Protein AF-A0A820P6A1-F1 (afdb_monomer)

Nearest PDB structures (foldseek):
  2c8f-assembly1_E  TM=8.378E-01  e=1.922E-04  Clostridium botulinum
  2c8g-assembly3_C  TM=8.471E-01  e=1.220E-03  Clostridium botulinum
  2c8e-assembly2_F  TM=8.410E-01  e=1.220E-03  Clostridium botulinum
  2c8e-assembly3_G  TM=7.720E-01  e=6.052E-04  Clostridium botulinum
  1gze-assembly4_D  TM=8.242E-01  e=1.678E-03  Clostridium botulinum

Solvent-accessible surface area (backbone atoms only — not comparable to full-atom values): 5194 Å² total; per-residue (Å²): 127,81,96,45,101,81,58,65,51,58,40,86,47,74,42,82,44,48,76,34,59,73,62,51,62,75,45,83,55,57,42,79,45,75,48,75,78,45,64,69,64,45,79,41,30,93,78,43,98,58,40,86,43,34,35,32,38,34,42,54,52,34,22,34,30,81,75,48,76,48,74,42,79,90,75,61,27,37,40,37,32,31,42,33,30,44,72,85,120

Structure (mmCIF, N/CA/C/O backbone):
data_AF-A0A820P6A1-F1
#
_entry.id   AF-A0A820P6A1-F1
#
loop_
_atom_site.group_PDB
_atom_site.id
_atom_site.type_symbol
_atom_site.label_atom_id
_atom_site.label_alt_id
_atom_site.label_comp_id
_atom_site.label_asym_id
_atom_site.label_entity_id
_atom_site.label_seq_id
_atom_site.pdbx_PDB_ins_code
_atom_site.Cartn_x
_atom_site.Cartn_y
_atom_site.Cartn_z
_atom_site.occupancy
_atom_site.B_iso_or_equiv
_atom_site.auth_seq_id
_atom_site.auth_comp_id
_atom_site.auth_asym_id
_atom_site.auth_atom_id
_atom_site.pdbx_PDB_model_num
ATOM 1 N N . MET A 1 1 ? -4.354 18.636 4.483 1.00 46.06 1 MET A N 1
ATOM 2 C CA . MET A 1 1 ? -4.651 18.361 3.059 1.00 46.06 1 MET A CA 1
ATOM 3 C C . MET A 1 1 ? -3.502 18.913 2.236 1.00 46.06 1 MET A C 1
ATOM 5 O O . MET A 1 1 ? -3.001 19.973 2.602 1.00 46.06 1 MET A O 1
ATOM 9 N N . ALA A 1 2 ? -3.022 18.187 1.222 1.00 43.28 2 ALA A N 1
ATOM 10 C CA . ALA A 1 2 ? -1.995 18.718 0.325 1.00 43.28 2 ALA A CA 1
ATOM 11 C C . ALA A 1 2 ? -2.524 20.020 -0.297 1.00 43.28 2 ALA A C 1
ATOM 13 O O . ALA A 1 2 ? -3.674 20.068 -0.718 1.00 43.28 2 ALA A O 1
ATOM 14 N N . LYS A 1 3 ? -1.718 21.087 -0.272 1.00 51.66 3 LYS A N 1
ATOM 15 C CA . LYS A 1 3 ? -2.099 22.435 -0.739 1.00 51.66 3 LYS A CA 1
ATOM 16 C C . LYS A 1 3 ? -2.234 22.542 -2.268 1.00 51.66 3 LYS A C 1
ATOM 18 O O . LYS A 1 3 ? -2.500 23.629 -2.765 1.00 51.66 3 LYS A O 1
ATOM 23 N N . ASP A 1 4 ? -2.030 21.443 -2.986 1.00 61.09 4 ASP A N 1
ATOM 24 C CA . ASP A 1 4 ? -2.009 21.378 -4.441 1.00 61.09 4 ASP A CA 1
ATOM 25 C C . ASP A 1 4 ? -2.542 20.005 -4.887 1.00 61.09 4 ASP A C 1
ATOM 27 O O . ASP A 1 4 ? -1.963 18.966 -4.550 1.00 61.09 4 ASP A O 1
ATOM 31 N N . ASP A 1 5 ? -3.654 19.997 -5.625 1.00 58.81 5 ASP A N 1
ATOM 32 C CA . ASP A 1 5 ? -4.338 18.790 -6.125 1.00 58.81 5 ASP A CA 1
ATOM 33 C C . ASP A 1 5 ? -3.499 18.007 -7.163 1.00 58.81 5 ASP A C 1
ATOM 35 O O . ASP A 1 5 ? -3.850 16.890 -7.576 1.00 58.81 5 ASP A O 1
ATOM 39 N N . MET A 1 6 ? -2.365 18.585 -7.573 1.00 65.56 6 MET A N 1
ATOM 40 C CA . MET A 1 6 ? -1.374 17.998 -8.473 1.00 65.56 6 MET A CA 1
ATOM 41 C C . MET A 1 6 ? -0.150 17.424 -7.742 1.00 65.56 6 MET A C 1
ATOM 43 O O . MET A 1 6 ? 0.711 16.834 -8.395 1.00 65.56 6 MET A O 1
ATOM 47 N N . ALA A 1 7 ? -0.029 17.574 -6.418 1.00 76.75 7 ALA A N 1
ATOM 48 C CA . ALA A 1 7 ? 1.170 17.146 -5.702 1.00 76.75 7 ALA A CA 1
ATOM 49 C C . ALA A 1 7 ? 1.260 15.614 -5.596 1.00 76.75 7 ALA A C 1
ATOM 51 O O . ALA A 1 7 ? 0.389 14.948 -5.029 1.00 76.75 7 ALA A O 1
ATOM 52 N N . PHE A 1 8 ? 2.359 15.059 -6.111 1.00 87.69 8 PHE A N 1
ATOM 53 C CA . PHE A 1 8 ? 2.705 13.648 -5.959 1.00 87.69 8 PHE A CA 1
ATOM 54 C C . PHE A 1 8 ? 3.744 13.474 -4.850 1.00 87.69 8 PHE A C 1
ATOM 56 O O . PHE A 1 8 ? 4.770 14.154 -4.832 1.00 87.69 8 PHE A O 1
ATOM 63 N N . GLY A 1 9 ? 3.488 12.526 -3.950 1.00 91.94 9 GLY A N 1
ATOM 64 C CA . GLY A 1 9 ? 4.516 11.922 -3.109 1.00 91.94 9 GLY A CA 1
ATOM 65 C C . GLY A 1 9 ? 5.232 10.796 -3.856 1.00 91.94 9 GLY A C 1
ATOM 66 O O . GLY A 1 9 ? 4.840 10.420 -4.962 1.00 91.94 9 GLY A O 1
ATOM 67 N N . SER A 1 10 ? 6.284 10.238 -3.262 1.00 94.31 10 SER A N 1
ATOM 68 C CA . SER A 1 10 ? 6.913 9.013 -3.769 1.00 94.31 10 SER A CA 1
ATOM 69 C C . SER A 1 10 ? 7.369 8.112 -2.634 1.00 94.31 10 SER A C 1
ATOM 71 O O . SER A 1 10 ? 7.855 8.596 -1.607 1.00 94.31 10 SER A O 1
ATOM 73 N N . PHE A 1 11 ? 7.216 6.805 -2.828 1.00 94.62 11 PHE A N 1
ATOM 74 C CA . PHE A 1 11 ? 7.754 5.805 -1.916 1.00 94.62 11 PHE A CA 1
ATOM 75 C C . PHE A 1 11 ? 9.281 5.7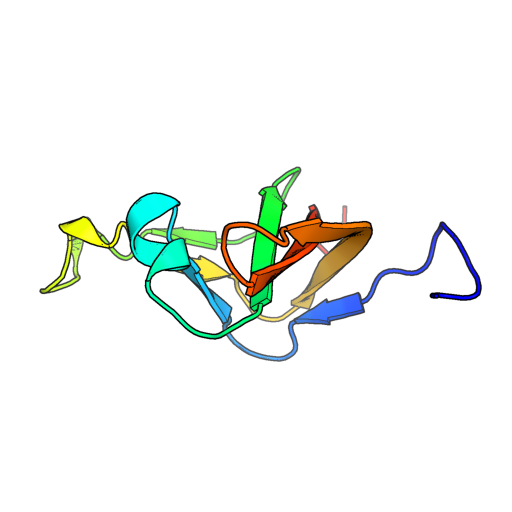99 -2.027 1.00 94.62 11 PHE A C 1
ATOM 77 O O . PHE A 1 11 ? 9.823 5.625 -3.115 1.00 94.62 11 PHE A O 1
ATOM 84 N N . GLN A 1 12 ? 9.988 6.032 -0.918 1.00 94.81 12 GLN A N 1
ATOM 85 C CA . GLN A 1 12 ? 11.462 6.054 -0.910 1.00 94.81 12 GLN A CA 1
ATOM 86 C C . GLN A 1 12 ? 12.080 4.666 -0.709 1.00 94.81 12 GLN A C 1
ATOM 88 O O . GLN A 1 12 ? 13.269 4.478 -0.943 1.00 94.81 12 GLN A O 1
ATOM 93 N N . ALA A 1 13 ? 11.276 3.701 -0.274 1.00 96.06 13 ALA A N 1
ATOM 94 C CA . ALA A 1 13 ? 11.683 2.335 -0.002 1.00 96.06 13 ALA A CA 1
ATOM 95 C C . ALA A 1 13 ? 10.715 1.364 -0.681 1.00 96.06 13 ALA A C 1
ATOM 97 O O . ALA A 1 13 ? 9.634 1.763 -1.129 1.00 96.06 13 ALA A O 1
ATOM 98 N N . TYR A 1 14 ? 11.106 0.091 -0.731 1.00 95.94 14 TYR A N 1
ATOM 99 C CA . TYR A 1 14 ? 10.176 -0.969 -1.083 1.00 95.94 14 TYR A CA 1
ATOM 100 C C . TYR A 1 14 ? 8.989 -0.922 -0.126 1.00 95.94 14 TYR A C 1
ATOM 102 O O . TYR A 1 14 ? 9.166 -0.842 1.090 1.00 95.94 14 TYR A O 1
ATOM 110 N N . THR A 1 15 ? 7.787 -0.919 -0.687 1.00 95.94 15 THR A N 1
ATOM 111 C CA . THR A 1 15 ? 6.546 -0.881 0.083 1.00 95.94 15 THR A CA 1
ATOM 112 C C . THR A 1 15 ? 5.819 -2.188 -0.163 1.00 95.94 15 THR A C 1
ATOM 114 O O . THR A 1 15 ? 5.374 -2.442 -1.280 1.00 95.94 15 THR A O 1
ATOM 117 N N . SER A 1 16 ? 5.764 -3.028 0.869 1.00 95.19 16 SER A N 1
ATOM 118 C CA . SER A 1 16 ? 4.988 -4.266 0.846 1.00 95.19 16 SER A CA 1
ATOM 119 C C . SER A 1 16 ? 3.504 -3.933 0.975 1.00 95.19 16 SER A C 1
ATOM 121 O O . SER A 1 16 ? 3.105 -3.061 1.756 1.00 95.19 16 SER A O 1
ATOM 123 N N . CYS A 1 17 ? 2.696 -4.589 0.156 1.00 95.44 17 CYS A N 1
ATOM 124 C CA . CYS A 1 17 ? 1.253 -4.454 0.133 1.00 95.44 17 CYS A CA 1
ATOM 125 C C . CYS A 1 17 ? 0.607 -5.761 -0.316 1.00 95.44 17 CYS A C 1
ATOM 127 O O . CYS A 1 17 ? 1.282 -6.692 -0.729 1.00 95.44 17 CYS A O 1
ATOM 129 N N . SER A 1 18 ? -0.713 -5.837 -0.209 1.00 96.75 18 SER A N 1
ATOM 130 C CA . SER A 1 18 ? -1.482 -7.038 -0.518 1.00 96.75 18 SER A CA 1
ATOM 131 C C . SER A 1 18 ? -2.562 -6.703 -1.539 1.00 96.75 18 SER A C 1
ATOM 133 O O . SER A 1 18 ? -3.229 -5.669 -1.417 1.00 96.75 18 SER A O 1
ATOM 135 N N . ARG A 1 19 ? -2.757 -7.583 -2.529 1.00 95.88 19 ARG A N 1
ATOM 136 C CA . ARG A 1 19 ? -3.935 -7.528 -3.415 1.00 95.88 19 ARG A CA 1
ATOM 137 C C . ARG A 1 19 ? -5.210 -7.976 -2.706 1.00 95.88 19 ARG A C 1
ATOM 139 O O . ARG A 1 19 ? -6.305 -7.530 -3.056 1.00 95.88 19 ARG A O 1
ATOM 146 N N . ASN A 1 20 ? -5.070 -8.806 -1.677 1.00 96.06 20 ASN A N 1
ATOM 147 C CA . ASN A 1 20 ? -6.173 -9.285 -0.871 1.00 96.06 20 ASN A CA 1
ATOM 148 C C . ASN A 1 20 ? -6.562 -8.235 0.179 1.00 96.06 20 ASN A C 1
ATOM 150 O O . ASN A 1 20 ? -5.957 -8.097 1.245 1.00 96.06 20 ASN A O 1
ATOM 154 N N . ARG A 1 21 ? -7.628 -7.488 -0.115 1.00 94.50 21 ARG A N 1
ATOM 155 C CA . ARG A 1 21 ? -8.128 -6.444 0.783 1.00 94.50 21 ARG A CA 1
ATOM 156 C C . ARG A 1 21 ? -8.491 -6.972 2.169 1.00 94.50 21 ARG A C 1
ATOM 158 O O . ARG A 1 21 ? -8.235 -6.268 3.142 1.00 94.50 21 ARG A O 1
ATOM 165 N N . ASP A 1 22 ? -9.083 -8.158 2.260 1.00 95.06 22 ASP A N 1
ATOM 166 C CA . ASP A 1 22 ? -9.514 -8.711 3.544 1.00 95.06 22 ASP A CA 1
ATOM 167 C C . ASP A 1 22 ? -8.298 -8.963 4.438 1.00 95.06 22 ASP A C 1
ATOM 169 O O . ASP A 1 22 ? -8.308 -8.581 5.606 1.00 95.06 22 ASP A O 1
ATOM 173 N N . LYS A 1 23 ? -7.202 -9.468 3.853 1.00 94.69 23 LYS A N 1
ATOM 174 C CA . LYS A 1 23 ? -5.912 -9.618 4.539 1.00 94.69 23 LYS A CA 1
ATOM 175 C C . LYS A 1 23 ? -5.328 -8.273 4.954 1.00 94.69 23 LYS A C 1
ATOM 177 O O . LYS A 1 23 ? -4.975 -8.094 6.114 1.00 94.69 23 LYS A O 1
ATOM 182 N N . ALA A 1 24 ? -5.281 -7.295 4.051 1.00 94.69 24 ALA A N 1
ATOM 183 C CA . ALA A 1 24 ? -4.773 -5.959 4.370 1.00 94.69 24 ALA A CA 1
ATOM 184 C C . ALA A 1 24 ? -5.582 -5.262 5.485 1.00 94.69 24 ALA A C 1
ATOM 186 O O . ALA A 1 24 ? -5.035 -4.501 6.288 1.00 94.69 24 ALA A O 1
ATOM 187 N N . GLU A 1 25 ? -6.890 -5.516 5.559 1.00 94.81 25 GLU A N 1
ATOM 188 C CA . GLU A 1 25 ? -7.774 -4.947 6.573 1.00 94.81 25 GLU A CA 1
ATOM 189 C C . GLU A 1 25 ? -7.557 -5.512 7.981 1.00 94.81 25 GLU A C 1
ATOM 191 O O . GLU A 1 25 ? -7.950 -4.847 8.943 1.00 94.81 25 GLU A O 1
ATOM 196 N N . GLU A 1 26 ? -6.885 -6.651 8.139 1.00 94.25 26 GLU A N 1
ATOM 197 C CA . GLU A 1 26 ? -6.538 -7.211 9.453 1.00 94.25 26 GLU A CA 1
ATOM 198 C C . GLU A 1 26 ? -5.501 -6.338 10.196 1.00 94.25 26 GLU A C 1
ATOM 200 O O . GLU A 1 26 ? -5.399 -6.396 11.423 1.00 94.25 26 GLU A O 1
ATOM 205 N N . PHE A 1 27 ? -4.781 -5.456 9.488 1.00 91.38 27 PHE A N 1
ATOM 206 C CA . PHE A 1 27 ? -3.669 -4.683 10.043 1.00 91.38 27 PHE A CA 1
ATOM 207 C C . PHE A 1 27 ? -4.017 -3.221 10.355 1.00 91.38 27 PHE A C 1
ATOM 209 O O . PHE A 1 27 ? -4.645 -2.510 9.563 1.00 91.38 27 PHE A O 1
ATOM 216 N N . GLY A 1 28 ? -3.542 -2.750 11.513 1.00 92.75 28 GLY A N 1
ATOM 217 C CA . GLY A 1 28 ? -3.536 -1.341 11.917 1.00 92.75 28 GLY A CA 1
ATOM 218 C C . GLY A 1 28 ? -4.909 -0.653 11.964 1.00 92.75 28 GLY A C 1
ATOM 219 O O . GLY A 1 28 ? -5.965 -1.265 11.824 1.00 92.75 28 GLY A O 1
ATOM 220 N N . ASN A 1 29 ? -4.889 0.668 12.150 1.00 96.06 29 ASN A N 1
ATOM 221 C CA . ASN A 1 29 ? -6.070 1.543 12.132 1.00 96.06 29 ASN A CA 1
ATOM 222 C C . ASN A 1 29 ? -6.140 2.422 10.869 1.00 96.06 29 ASN A C 1
ATOM 224 O O . ASN A 1 29 ? -6.963 3.333 10.784 1.00 96.06 29 ASN A O 1
ATOM 228 N N . THR A 1 30 ? -5.268 2.172 9.893 1.00 97.12 30 THR A N 1
ATOM 229 C CA . THR A 1 30 ? -5.201 2.902 8.626 1.00 97.12 30 THR A CA 1
ATOM 230 C C . THR A 1 30 ? -5.010 1.904 7.494 1.00 97.12 30 THR A C 1
ATOM 232 O O . THR A 1 30 ? -4.128 1.056 7.573 1.00 97.12 30 THR A O 1
ATOM 235 N N . LEU A 1 31 ? -5.822 2.015 6.445 1.00 97.50 31 LEU A N 1
ATOM 236 C CA . LEU A 1 31 ? -5.710 1.238 5.218 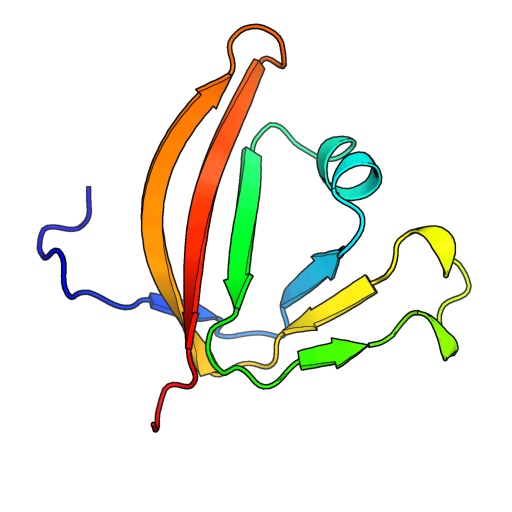1.00 97.50 31 LEU A CA 1
ATOM 237 C C . LEU A 1 31 ? -5.401 2.170 4.049 1.00 97.50 31 LEU A C 1
ATOM 239 O O . LEU A 1 31 ? -6.177 3.080 3.744 1.00 97.50 31 LEU A O 1
ATOM 243 N N . PHE A 1 32 ? -4.290 1.906 3.367 1.00 97.31 32 PHE A N 1
ATOM 244 C CA . PHE A 1 32 ? -3.975 2.530 2.089 1.00 97.31 32 PHE A CA 1
ATOM 245 C C . PHE A 1 32 ? -4.574 1.689 0.965 1.00 97.31 32 PHE A C 1
ATOM 247 O O . PHE A 1 32 ? -4.205 0.534 0.784 1.00 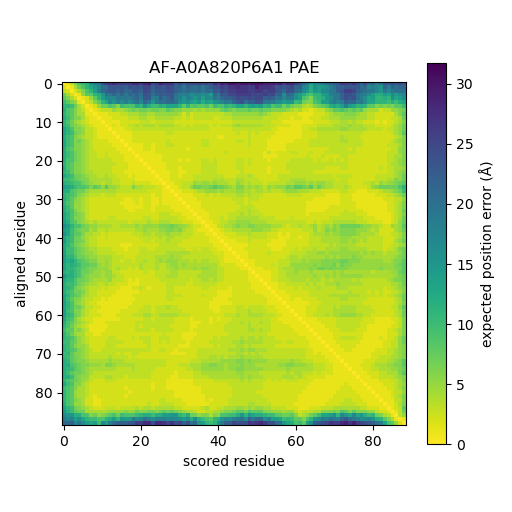97.31 32 PHE A O 1
ATOM 254 N N . ILE A 1 33 ? -5.507 2.266 0.213 1.00 97.19 33 ILE A N 1
ATOM 255 C CA . ILE A 1 33 ? -6.155 1.603 -0.923 1.00 97.19 33 ILE A CA 1
ATOM 256 C C . ILE A 1 33 ? -5.554 2.191 -2.191 1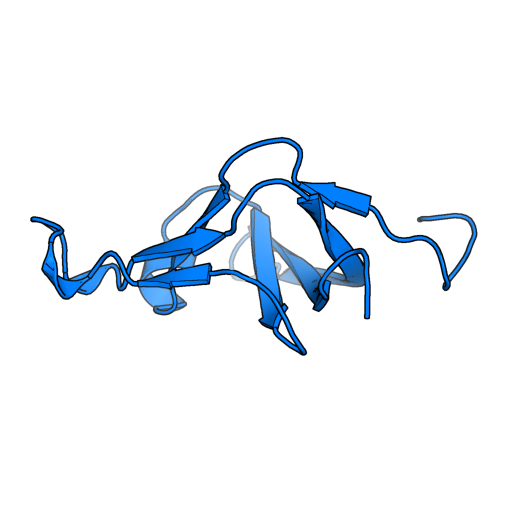.00 97.19 33 ILE A C 1
ATOM 258 O O . ILE A 1 33 ? -5.763 3.369 -2.480 1.00 97.19 33 ILE A O 1
ATOM 262 N N . MET A 1 34 ? -4.795 1.386 -2.926 1.00 96.94 34 MET A N 1
ATOM 263 C CA . MET A 1 34 ? -3.956 1.853 -4.027 1.00 96.94 34 MET A CA 1
ATOM 264 C C . MET A 1 34 ? -4.548 1.448 -5.377 1.00 96.94 34 MET A C 1
ATOM 266 O O . MET A 1 34 ? -4.610 0.273 -5.711 1.00 96.94 34 MET A O 1
ATOM 270 N N . GLU A 1 35 ? -4.972 2.433 -6.166 1.00 95.81 35 GLU A N 1
ATOM 271 C CA . GLU A 1 35 ? -5.292 2.252 -7.583 1.00 95.81 35 GLU A CA 1
ATOM 272 C C . GLU A 1 35 ? -4.001 2.404 -8.398 1.00 95.81 35 GLU A C 1
ATOM 274 O O . GLU A 1 35 ? -3.407 3.486 -8.435 1.00 95.81 35 GLU A O 1
ATOM 279 N N . VAL A 1 36 ? -3.555 1.329 -9.044 1.00 94.06 36 VAL A N 1
ATOM 280 C CA . VAL A 1 36 ? -2.329 1.322 -9.850 1.00 94.06 36 VAL A CA 1
ATOM 281 C C . VAL A 1 36 ? -2.667 1.677 -11.294 1.00 94.06 36 VAL A C 1
ATOM 283 O O . VAL A 1 36 ? -3.325 0.902 -11.978 1.00 94.06 36 VAL A O 1
ATOM 286 N N . LEU A 1 37 ? -2.208 2.839 -11.774 1.00 91.94 37 LEU A N 1
ATOM 287 C CA . LEU A 1 37 ? -2.326 3.183 -13.196 1.00 91.94 37 LEU A CA 1
ATOM 288 C C . LEU A 1 37 ? -1.176 2.569 -13.998 1.00 91.94 37 LEU A C 1
ATOM 290 O O . LEU A 1 37 ? -1.397 1.804 -14.929 1.00 91.94 37 LEU A O 1
ATOM 294 N N . ILE A 1 38 ? 0.058 2.919 -13.629 1.00 89.94 38 ILE A N 1
ATOM 295 C CA . ILE A 1 38 ? 1.299 2.421 -14.238 1.00 89.94 38 ILE A CA 1
ATOM 296 C C . ILE A 1 38 ? 2.365 2.444 -13.145 1.00 89.94 38 ILE A C 1
ATOM 298 O O . ILE A 1 38 ? 2.815 3.524 -12.787 1.00 89.94 38 ILE A O 1
ATOM 302 N N . ALA A 1 39 ? 2.787 1.310 -12.595 1.00 92.25 39 ALA A N 1
ATOM 303 C CA . ALA A 1 39 ? 3.845 1.277 -11.583 1.00 92.25 39 ALA A CA 1
ATOM 304 C C . ALA A 1 39 ? 4.654 -0.016 -11.677 1.00 92.25 39 ALA A C 1
ATOM 306 O O . ALA A 1 39 ? 4.120 -1.055 -12.061 1.00 92.25 39 ALA A O 1
ATOM 307 N N . PHE A 1 40 ? 5.931 0.042 -11.298 1.00 93.06 40 PHE A N 1
ATOM 308 C CA . PHE A 1 40 ? 6.735 -1.165 -11.134 1.00 93.06 40 PHE A CA 1
ATOM 309 C C . PHE A 1 40 ? 6.429 -1.825 -9.791 1.00 93.06 40 PHE A C 1
ATOM 311 O O . PHE A 1 40 ? 6.709 -1.259 -8.726 1.00 93.06 40 PHE A O 1
ATOM 318 N N . ILE A 1 41 ? 5.861 -3.025 -9.881 1.00 95.06 41 ILE A N 1
ATOM 319 C CA . ILE A 1 41 ? 5.408 -3.861 -8.772 1.00 95.06 41 ILE A CA 1
ATOM 320 C C . ILE A 1 41 ? 5.832 -5.301 -9.075 1.00 95.06 41 ILE A C 1
ATOM 322 O O . ILE A 1 41 ? 5.772 -5.727 -10.230 1.00 95.06 41 ILE A O 1
ATOM 326 N N . ALA A 1 42 ? 6.283 -6.030 -8.059 1.00 95.56 42 ALA A N 1
ATOM 327 C CA . ALA A 1 42 ? 6.594 -7.45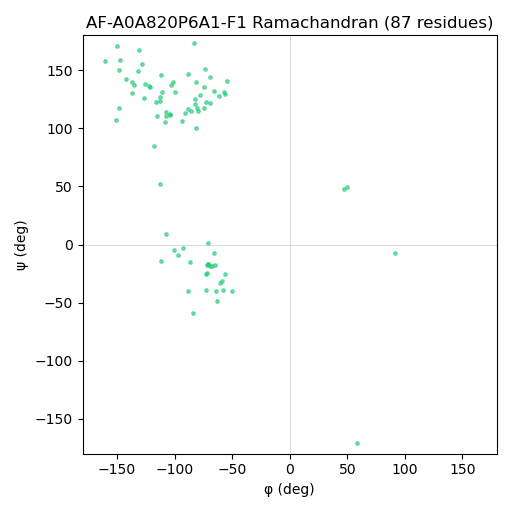2 -8.161 1.00 95.56 42 ALA A CA 1
ATOM 328 C C . ALA A 1 42 ? 5.588 -8.276 -7.352 1.00 95.56 42 ALA A C 1
ATOM 330 O O . ALA A 1 42 ? 5.347 -7.967 -6.188 1.00 95.56 42 ALA A O 1
ATOM 331 N N . ASP A 1 43 ? 5.036 -9.328 -7.955 1.00 96.00 43 ASP A N 1
ATOM 332 C CA . ASP A 1 43 ? 4.201 -10.309 -7.261 1.00 96.00 43 ASP A CA 1
ATOM 333 C C . ASP A 1 43 ? 5.093 -11.309 -6.515 1.00 96.00 43 ASP A C 1
ATOM 335 O O . ASP A 1 43 ? 5.884 -12.025 -7.136 1.00 96.00 43 ASP A O 1
ATOM 339 N N . LEU A 1 44 ? 4.981 -11.337 -5.188 1.00 95.75 44 LEU A N 1
ATOM 340 C CA . LEU A 1 44 ? 5.754 -12.229 -4.324 1.00 95.75 44 LEU A CA 1
ATOM 341 C C . LEU A 1 44 ? 4.980 -13.492 -3.937 1.00 95.75 44 LEU A C 1
ATOM 343 O O . LEU A 1 44 ? 5.581 -14.437 -3.424 1.00 95.75 44 LEU A O 1
ATOM 347 N N . SER A 1 45 ? 3.681 -13.564 -4.245 1.00 92.62 45 SER A N 1
ATOM 348 C CA . SER A 1 45 ? 2.819 -14.717 -3.944 1.00 92.62 45 SER A CA 1
ATOM 349 C C . SER A 1 45 ? 3.405 -16.070 -4.388 1.00 92.62 45 SER A C 1
ATOM 351 O O . SER A 1 45 ? 3.284 -17.025 -3.622 1.00 92.62 45 SER A O 1
ATOM 353 N N . PRO A 1 46 ? 4.069 -16.200 -5.562 1.00 94.75 46 PRO A N 1
ATOM 354 C CA . PRO A 1 46 ? 4.643 -17.476 -6.007 1.00 94.75 46 PRO A CA 1
ATOM 355 C C . PRO A 1 46 ? 5.850 -17.960 -5.193 1.00 94.75 46 PRO A C 1
ATOM 357 O O . PRO A 1 46 ? 6.225 -19.125 -5.301 1.00 94.75 46 PRO A O 1
ATOM 360 N N . LEU A 1 47 ? 6.495 -17.064 -4.442 1.00 95.00 47 LEU A N 1
ATOM 361 C CA . LEU A 1 47 ? 7.716 -17.338 -3.679 1.00 95.00 47 LEU A CA 1
ATOM 362 C C . LEU A 1 47 ? 7.481 -17.294 -2.163 1.00 95.00 47 LEU A C 1
ATOM 364 O O . LEU A 1 47 ? 8.345 -17.723 -1.402 1.00 95.00 47 LEU A O 1
ATOM 368 N N . SER A 1 48 ? 6.343 -16.752 -1.730 1.00 92.94 48 SER A N 1
ATOM 369 C CA . SER A 1 48 ? 6.018 -16.540 -0.324 1.00 92.94 48 SER A CA 1
ATOM 370 C C . SER A 1 48 ? 5.491 -17.813 0.338 1.00 92.94 48 SER A C 1
ATOM 372 O O . SER A 1 48 ? 4.655 -18.526 -0.218 1.00 92.94 48 SER A O 1
ATOM 374 N N . GLU A 1 49 ? 5.916 -18.054 1.580 1.00 95.94 49 GLU A N 1
ATOM 375 C CA . GLU A 1 49 ? 5.302 -19.055 2.466 1.00 95.94 49 GLU A CA 1
ATOM 376 C C . GLU A 1 49 ? 3.852 -18.682 2.840 1.00 95.94 49 GLU A C 1
ATOM 378 O O . GLU A 1 49 ? 3.066 -19.543 3.235 1.00 95.94 49 GLU A O 1
ATOM 383 N N . TYR A 1 50 ? 3.478 -17.410 2.657 1.00 93.00 50 TYR A N 1
ATOM 384 C CA . TYR A 1 50 ? 2.158 -16.846 2.940 1.00 93.00 50 TYR A CA 1
ATOM 385 C C . TYR A 1 50 ? 1.446 -16.435 1.648 1.00 93.00 50 TYR A C 1
ATOM 387 O O . TYR A 1 50 ? 0.954 -15.318 1.509 1.00 93.00 50 TYR A O 1
ATOM 395 N N . SER A 1 51 ? 1.362 -17.343 0.674 1.00 93.00 51 SER A N 1
ATOM 396 C CA . SER A 1 51 ? 0.800 -17.050 -0.655 1.00 93.00 51 SER A CA 1
ATOM 397 C C . SER A 1 51 ? -0.634 -16.491 -0.631 1.00 93.00 51 SER A C 1
ATOM 399 O O . SER A 1 51 ? -1.032 -15.782 -1.550 1.00 93.00 51 SER A O 1
ATOM 401 N N . ALA A 1 52 ? -1.410 -16.786 0.419 1.00 94.00 52 ALA A N 1
ATOM 402 C CA . ALA A 1 52 ? -2.772 -16.281 0.610 1.00 94.00 52 ALA A CA 1
ATOM 403 C C . ALA A 1 52 ? -2.844 -14.779 0.948 1.00 94.00 52 ALA A C 1
ATOM 405 O O . ALA A 1 52 ? -3.915 -14.182 0.834 1.00 94.00 52 ALA A O 1
ATOM 406 N N . GLU A 1 53 ? -1.733 -14.168 1.370 1.00 93.88 53 GLU A N 1
ATOM 407 C CA . GLU A 1 53 ? -1.647 -12.716 1.537 1.00 93.88 53 GLU A CA 1
ATOM 408 C C . GLU A 1 53 ? -1.622 -11.991 0.194 1.00 93.88 53 GLU A C 1
ATOM 410 O O . GLU A 1 53 ? -1.915 -10.802 0.154 1.00 93.88 53 GLU A O 1
ATOM 415 N N . GLU A 1 54 ? -1.322 -12.690 -0.904 1.00 95.81 54 GLU A N 1
ATOM 416 C CA . GLU A 1 54 ? -1.201 -12.097 -2.236 1.00 95.81 54 GLU A CA 1
ATOM 417 C C . GLU A 1 54 ? -0.285 -10.861 -2.229 1.00 95.81 54 GLU A C 1
ATOM 419 O O . GLU A 1 54 ? -0.677 -9.770 -2.663 1.00 95.81 54 GLU A O 1
ATOM 424 N N . GLU A 1 55 ? 0.903 -11.021 -1.637 1.00 96.06 55 GLU A N 1
ATOM 425 C CA . GLU A 1 55 ? 1.849 -9.929 -1.439 1.00 96.06 55 GLU A CA 1
ATOM 426 C C . GLU A 1 55 ? 2.376 -9.395 -2.776 1.00 96.06 55 GLU A C 1
ATOM 428 O O . GLU A 1 55 ? 2.857 -10.130 -3.644 1.00 96.06 55 GLU A O 1
ATOM 433 N N . GLU A 1 56 ? 2.346 -8.074 -2.891 1.00 96.19 56 GLU A N 1
ATOM 434 C CA . GLU A 1 56 ? 2.956 -7.297 -3.949 1.00 96.19 56 GLU A CA 1
ATOM 435 C C . GLU A 1 56 ? 3.949 -6.294 -3.363 1.00 96.19 56 GLU A C 1
ATOM 437 O O . GLU A 1 56 ? 3.675 -5.602 -2.381 1.00 96.19 56 GLU A O 1
ATOM 442 N N . LEU A 1 57 ? 5.111 -6.180 -4.000 1.00 96.62 57 LEU A N 1
ATOM 443 C CA . LEU A 1 57 ? 6.165 -5.270 -3.583 1.00 96.62 57 LEU A CA 1
ATOM 444 C C . LEU A 1 57 ? 6.263 -4.092 -4.548 1.00 96.62 57 LEU A C 1
ATOM 446 O O . LEU A 1 57 ? 6.713 -4.232 -5.688 1.00 96.62 57 LEU A O 1
ATOM 450 N N . VAL A 1 58 ? 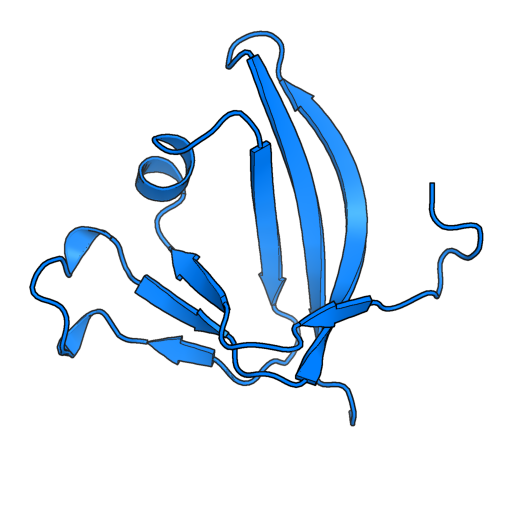5.875 -2.908 -4.079 1.00 96.88 58 VAL A N 1
ATOM 451 C CA . VAL A 1 58 ? 6.028 -1.656 -4.827 1.00 96.88 58 VAL A CA 1
ATOM 452 C C . VAL A 1 58 ? 7.475 -1.190 -4.730 1.00 96.88 58 VAL A C 1
ATOM 454 O O . VAL A 1 58 ? 8.038 -1.073 -3.639 1.00 96.88 58 VAL A O 1
ATOM 457 N N . THR A 1 59 ? 8.082 -0.904 -5.880 1.00 95.31 59 THR A N 1
ATOM 458 C CA . THR A 1 59 ? 9.481 -0.461 -5.951 1.00 95.31 59 THR A CA 1
ATOM 459 C C . THR A 1 59 ? 9.676 0.992 -5.476 1.00 95.31 59 THR A C 1
ATOM 461 O O . THR A 1 59 ? 8.777 1.831 -5.628 1.00 95.31 59 THR A O 1
ATOM 464 N N . PRO A 1 60 ? 10.863 1.338 -4.934 1.00 95.25 60 PRO A N 1
ATOM 465 C CA . PRO A 1 60 ? 11.221 2.722 -4.653 1.00 95.25 60 PRO A CA 1
ATOM 466 C C . PRO A 1 60 ? 11.080 3.619 -5.889 1.00 95.25 60 PRO A C 1
ATOM 468 O O . PRO A 1 60 ? 11.447 3.248 -7.003 1.00 95.25 60 PRO A O 1
ATOM 471 N N . GLY A 1 61 ? 10.596 4.840 -5.686 1.00 93.50 61 GLY A N 1
ATOM 472 C CA . GLY A 1 61 ? 10.418 5.838 -6.737 1.00 93.50 61 GLY A CA 1
ATOM 473 C C . GLY A 1 61 ? 9.045 5.822 -7.407 1.00 93.50 61 GLY A C 1
ATOM 474 O O . GLY A 1 61 ? 8.747 6.760 -8.149 1.00 93.50 61 GLY A O 1
ATOM 475 N N . VAL A 1 62 ? 8.182 4.839 -7.121 1.00 95.12 62 VAL A N 1
ATOM 476 C CA . VAL A 1 62 ? 6.765 4.909 -7.506 1.00 95.12 62 VAL A CA 1
ATOM 477 C C . VAL A 1 62 ? 6.121 6.113 -6.819 1.00 95.12 62 VAL A C 1
ATOM 479 O O . VAL A 1 62 ? 6.230 6.312 -5.604 1.00 95.12 62 VAL A O 1
ATOM 482 N N . CYS A 1 63 ? 5.472 6.951 -7.622 1.00 95.12 63 CYS A N 1
ATOM 483 C CA . CYS A 1 63 ? 4.777 8.140 -7.169 1.00 95.12 63 CYS A CA 1
ATOM 484 C C . CYS A 1 63 ? 3.339 7.809 -6.785 1.00 95.12 63 CYS A C 1
ATOM 486 O O . CYS A 1 63 ? 2.680 6.991 -7.425 1.00 95.12 63 CYS A O 1
ATOM 488 N N . PHE A 1 64 ? 2.820 8.515 -5.787 1.00 95.00 64 PHE A N 1
ATOM 489 C CA . PHE A 1 64 ? 1.428 8.410 -5.378 1.00 95.00 64 PHE A CA 1
ATOM 490 C C . PHE A 1 64 ? 0.798 9.789 -5.227 1.00 95.00 64 PHE A C 1
ATOM 492 O O . PHE A 1 64 ? 1.451 10.759 -4.842 1.00 95.00 64 PHE A O 1
ATOM 499 N N . ARG A 1 65 ? -0.504 9.864 -5.485 1.00 93.81 65 ARG A N 1
ATOM 500 C CA . ARG A 1 65 ? -1.348 11.006 -5.130 1.00 93.81 65 ARG A CA 1
ATOM 501 C C . ARG A 1 65 ? -2.475 10.535 -4.228 1.00 93.81 65 ARG A C 1
ATOM 503 O O . ARG A 1 65 ? -3.125 9.538 -4.532 1.00 93.81 65 ARG A O 1
ATOM 510 N N . VAL A 1 66 ? -2.747 11.281 -3.161 1.00 94.75 66 VAL A N 1
ATOM 511 C CA . VAL A 1 66 ? -3.921 11.041 -2.313 1.00 94.75 66 VAL A CA 1
ATOM 512 C C . VAL A 1 66 ? -5.169 11.525 -3.049 1.00 94.75 66 VAL A C 1
ATOM 514 O O . VAL A 1 66 ? -5.292 12.705 -3.357 1.00 94.75 66 VAL A O 1
ATOM 517 N N . LYS A 1 67 ? -6.092 10.610 -3.342 1.00 95.12 67 LYS A N 1
ATOM 518 C CA . LYS A 1 67 ? -7.367 10.896 -4.017 1.00 95.12 67 LYS A CA 1
ATOM 519 C C . LYS A 1 67 ? -8.460 11.258 -3.023 1.00 95.12 67 LYS A C 1
ATOM 521 O O . LYS A 1 67 ? -9.274 12.131 -3.292 1.00 95.12 67 LYS A O 1
ATOM 526 N N . SER A 1 68 ? -8.508 10.562 -1.890 1.00 95.50 68 SER A N 1
ATOM 527 C CA . SER A 1 68 ? -9.444 10.866 -0.809 1.00 95.50 68 SER A CA 1
ATOM 528 C C . SER A 1 68 ? -8.973 10.262 0.507 1.00 95.50 68 SER A C 1
ATOM 530 O O . SER A 1 68 ? -8.208 9.297 0.524 1.0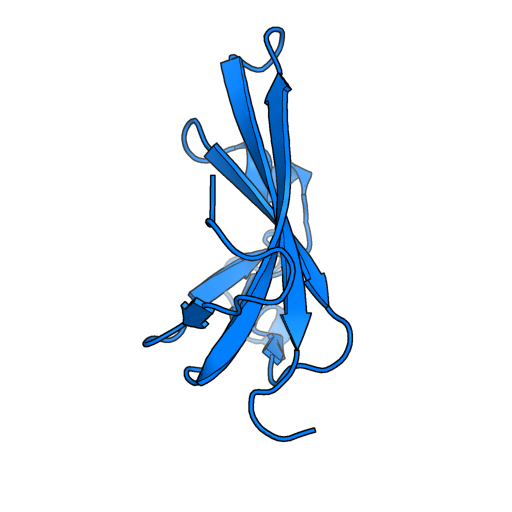0 95.50 68 SER A O 1
ATOM 532 N N . VAL A 1 69 ? -9.457 10.834 1.605 1.00 96.81 69 VAL A N 1
ATOM 533 C CA . VAL A 1 69 ? -9.296 10.292 2.953 1.00 96.81 69 VAL A CA 1
ATOM 534 C C . VAL A 1 69 ? -10.682 10.190 3.562 1.00 96.81 69 VAL A C 1
ATOM 536 O O . VAL A 1 69 ? -11.428 11.168 3.569 1.00 96.81 69 VAL A O 1
ATOM 539 N N . LYS A 1 70 ? -11.037 9.003 4.045 1.00 97.56 70 LYS A N 1
ATOM 540 C CA . LYS A 1 70 ? -12.315 8.726 4.701 1.00 97.56 70 LYS A CA 1
ATOM 541 C C . LYS A 1 70 ? -12.056 8.044 6.034 1.00 97.56 70 LYS A C 1
ATOM 543 O O . LYS A 1 70 ? -11.021 7.413 6.220 1.00 97.56 70 LYS A O 1
ATOM 548 N N . PHE A 1 71 ? -12.991 8.172 6.960 1.00 98.00 71 PHE A N 1
ATOM 549 C CA . PHE A 1 71 ? -12.987 7.398 8.193 1.00 98.00 71 PHE A CA 1
ATOM 550 C C . PHE A 1 71 ? -14.183 6.453 8.168 1.00 98.00 71 PHE A C 1
ATOM 552 O O . PHE A 1 71 ? -15.304 6.894 7.918 1.00 98.00 71 PHE A O 1
ATOM 559 N N . ASP A 1 72 ? -13.926 5.167 8.375 1.00 96.50 72 ASP A N 1
ATOM 560 C CA . ASP A 1 72 ? -14.947 4.143 8.556 1.00 96.50 72 ASP A CA 1
ATOM 561 C C . ASP A 1 72 ? -15.190 3.973 10.065 1.00 96.50 72 ASP A C 1
ATOM 563 O O . ASP A 1 72 ? -14.330 3.416 10.758 1.00 96.50 72 ASP A O 1
ATOM 567 N N . PRO A 1 73 ? -16.327 4.458 10.601 1.00 96.19 73 PRO A N 1
ATOM 568 C CA . PRO A 1 73 ? -16.618 4.364 12.027 1.00 96.19 73 PRO A CA 1
ATOM 569 C C . PRO A 1 73 ? -16.958 2.936 12.463 1.00 96.19 73 PRO A C 1
ATOM 571 O O . PRO A 1 73 ? -16.759 2.601 13.626 1.00 96.19 73 PRO A O 1
ATOM 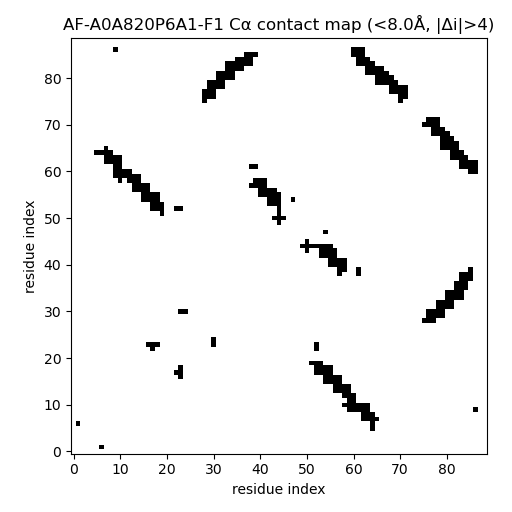574 N N . THR A 1 74 ? -17.442 2.085 11.556 1.00 95.81 74 THR A N 1
ATOM 575 C CA . THR A 1 74 ? -17.784 0.691 11.861 1.00 95.81 74 THR A CA 1
ATOM 576 C C . THR A 1 74 ? -16.522 -0.135 12.061 1.00 95.81 74 THR A C 1
ATOM 578 O O . THR A 1 74 ? -16.460 -0.957 12.971 1.00 95.81 74 THR A O 1
ATOM 581 N N . LYS A 1 75 ? -15.494 0.116 11.244 1.00 93.94 75 LYS A N 1
ATOM 582 C CA . LYS A 1 75 ? -14.189 -0.554 11.346 1.00 93.94 75 LYS A CA 1
ATOM 583 C C . LYS A 1 75 ? -13.172 0.210 12.199 1.00 93.94 75 LYS A C 1
ATOM 585 O O . LYS A 1 75 ? -12.058 -0.274 12.380 1.00 93.94 75 LYS A O 1
ATOM 590 N N . ASN A 1 76 ? -13.532 1.398 12.697 1.00 95.50 76 ASN A N 1
ATOM 591 C CA . ASN A 1 76 ? -12.641 2.334 13.389 1.00 95.50 76 ASN A CA 1
ATOM 592 C C . ASN A 1 76 ? -11.314 2.551 12.630 1.00 95.50 76 ASN A C 1
ATOM 594 O O . ASN A 1 76 ? -10.222 2.427 13.191 1.00 95.50 76 ASN A O 1
ATOM 598 N N . LYS A 1 77 ? -11.407 2.803 11.318 1.00 97.19 77 LYS A N 1
ATOM 599 C CA . LYS A 1 77 ? -10.252 2.773 10.410 1.00 97.19 77 LYS A CA 1
ATOM 600 C C . LYS A 1 77 ? -10.237 3.960 9.449 1.00 97.19 77 LYS A C 1
ATOM 602 O O . LYS A 1 77 ? -11.257 4.319 8.862 1.00 97.19 77 LYS A O 1
ATOM 607 N N . HIS A 1 78 ? -9.065 4.560 9.249 1.00 97.88 78 HIS A N 1
ATOM 608 C CA . HIS A 1 78 ? -8.847 5.556 8.201 1.00 97.88 78 HIS A CA 1
ATOM 609 C C . HIS A 1 78 ? -8.585 4.873 6.861 1.00 97.88 78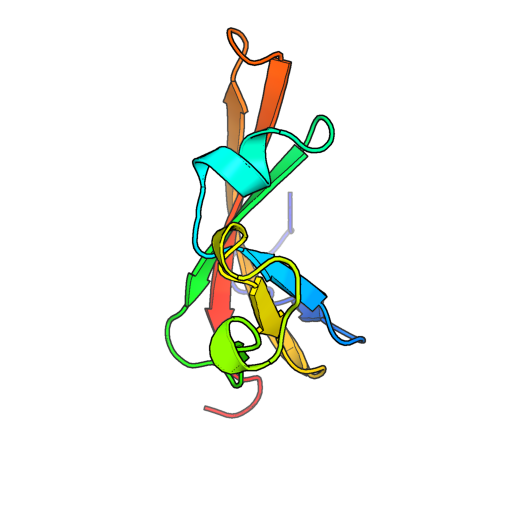 HIS A C 1
ATOM 611 O O . HIS A 1 78 ? -7.673 4.064 6.742 1.00 97.88 78 HIS A O 1
ATOM 617 N N . LEU A 1 79 ? -9.357 5.224 5.839 1.00 97.88 79 LEU A N 1
ATOM 618 C CA . LEU A 1 79 ? -9.188 4.746 4.472 1.00 97.88 79 LEU A CA 1
ATOM 619 C C . LEU A 1 79 ? -8.550 5.860 3.641 1.00 97.88 79 LEU A C 1
ATOM 621 O O . LEU A 1 79 ? -9.169 6.903 3.407 1.00 97.88 79 LEU A O 1
ATOM 625 N N . ILE A 1 80 ? -7.310 5.652 3.207 1.00 97.31 80 ILE A N 1
ATOM 626 C CA . ILE A 1 80 ? -6.548 6.604 2.397 1.00 97.31 80 ILE A CA 1
ATOM 627 C C . ILE A 1 80 ? -6.452 6.041 0.985 1.00 97.31 80 ILE A C 1
ATOM 629 O O . ILE A 1 80 ? -5.704 5.103 0.722 1.00 97.31 80 ILE A O 1
ATOM 633 N N . HIS A 1 81 ? -7.221 6.617 0.066 1.00 97.44 81 HIS A N 1
ATOM 634 C CA . HIS A 1 81 ? -7.193 6.209 -1.332 1.00 97.44 81 HIS A CA 1
ATOM 635 C C . HIS A 1 81 ? -6.035 6.894 -2.043 1.00 97.44 81 HIS A C 1
ATOM 637 O O . HIS A 1 81 ? -5.977 8.126 -2.105 1.00 97.44 81 HIS A O 1
ATOM 643 N N . LEU A 1 82 ? -5.139 6.095 -2.602 1.00 96.44 82 LEU A N 1
ATOM 644 C CA . LEU A 1 82 ? -3.988 6.534 -3.366 1.00 96.44 82 LEU A CA 1
ATOM 645 C C . LEU A 1 82 ? -4.162 6.144 -4.829 1.00 96.44 82 LEU A C 1
ATOM 647 O O . LEU A 1 82 ? -4.706 5.092 -5.147 1.00 96.44 82 LEU A O 1
ATOM 651 N N . GLN A 1 83 ? -3.651 6.986 -5.712 1.00 95.69 83 GLN A N 1
ATOM 652 C CA . GLN A 1 83 ? -3.451 6.656 -7.113 1.00 95.69 83 GLN A CA 1
ATOM 653 C C . GLN A 1 83 ? -1.952 6.602 -7.382 1.00 95.69 83 GLN A C 1
ATOM 655 O O . GLN A 1 83 ? -1.254 7.584 -7.109 1.00 95.69 83 GLN A O 1
ATOM 660 N N . LEU A 1 84 ? -1.469 5.470 -7.888 1.00 95.31 84 LEU A N 1
ATOM 661 C CA . LEU A 1 84 ? -0.054 5.201 -8.123 1.00 95.31 84 LEU A CA 1
ATOM 662 C C . LEU A 1 84 ? 0.298 5.373 -9.600 1.00 95.31 84 LEU A C 1
ATOM 664 O O . LEU A 1 84 ? -0.445 4.956 -10.491 1.00 95.31 84 LEU A O 1
ATOM 668 N N . ARG A 1 85 ? 1.465 5.972 -9.844 1.00 93.31 85 ARG A N 1
ATOM 669 C CA . ARG A 1 85 ? 2.082 6.076 -11.167 1.00 93.31 85 ARG A CA 1
ATOM 670 C C . ARG A 1 85 ? 3.606 6.045 -11.076 1.00 93.31 85 ARG A C 1
ATOM 672 O O . ARG A 1 85 ? 4.177 6.421 -10.053 1.00 93.31 85 ARG A O 1
ATOM 679 N N . GLN A 1 86 ? 4.280 5.701 -12.161 1.00 89.31 86 GLN A N 1
ATOM 680 C CA . GLN A 1 86 ? 5.724 5.818 -12.257 1.00 89.31 86 GLN A CA 1
ATOM 681 C C . GLN A 1 86 ? 6.125 7.298 -12.289 1.00 89.31 86 GLN A C 1
ATOM 683 O O . GLN A 1 86 ? 5.428 8.129 -12.869 1.00 89.31 86 GLN A O 1
ATOM 688 N N . ARG A 1 87 ? 7.256 7.646 -11.662 1.00 72.38 87 ARG A N 1
ATOM 689 C CA . ARG A 1 87 ? 7.766 9.030 -11.646 1.00 72.38 87 ARG A CA 1
ATOM 690 C C . ARG A 1 87 ? 8.038 9.591 -13.046 1.00 72.38 87 ARG A C 1
ATOM 692 O O . ARG A 1 87 ? 7.900 10.793 -13.248 1.00 72.38 87 ARG A O 1
ATOM 699 N N . PHE A 1 88 ? 8.427 8.728 -13.981 1.00 65.69 88 PHE A N 1
ATOM 700 C CA . PHE A 1 88 ? 8.743 9.069 -15.364 1.00 65.69 88 PHE A CA 1
ATOM 701 C C . PHE A 1 88 ? 7.771 8.329 -16.290 1.00 65.69 88 PHE A C 1
ATOM 703 O O . PHE A 1 88 ? 8.070 7.225 -16.741 1.00 65.69 88 PHE A O 1
ATOM 710 N N . SER A 1 89 ? 6.588 8.901 -16.513 1.00 51.16 89 SER A N 1
ATOM 711 C CA . SER A 1 89 ? 5.686 8.522 -17.609 1.00 51.16 89 SER A CA 1
ATOM 712 C C . SER A 1 89 ? 5.226 9.771 -18.334 1.00 51.16 89 SER A C 1
ATOM 714 O O . SER A 1 89 ? 4.771 10.684 -17.602 1.00 51.16 89 SER A O 1
#

Radius of gyration: 13.76 Å; Cα contacts (8 Å, |Δi|>4): 175; chains: 1; bounding box: 30×42×31 Å

Organism: NCBI:txid392033

Sequence (89 aa):
MAKDDMAFGSFQAYTSCSRNRDKAEEFGNTLFIMEVLIAFIADLSPLSEYSAEEEELVTPGVCFRVKSVKFDPTKNKHLIHLQLRQRFS

pLDDT: mean 91.01, std 11.98, range [43.28, 98.0]

Secondary structure (DSSP, 8-state):
--S-TTPPEE-SS-EEEES-HHHHHTSSSEEEEEEEEE--EEE-TTT-TTGGG-EEEEPTTEEEEEEEEEEETTTTEEEEEEEEEES--

Mean predicted aligned error: 4.6 Å

Foldseek 3Di:
DPPDQPDKDWAQAKDKAAPDVVLQLVDDQEGEAEAEPAFDKDFCLVVDPPNVRRIIIGHGQWIKGFPDWDADPVSNHIYTYIYIDHPPD

InterPro domains:
  IPR000768 NAD:arginine ADP-ribosyltransferase, ART [PF01129] (11-83)